Protein 1ZUK (pdb70)

Organism: Saccharomyces cerevisiae (strain ATCC 204508 / S288c) (NCBI:txid559292)

CATH classification: 2.30.30.40

Structure (mmCIF, N/CA/C/O backbone):
data_1ZUK
#
_entry.id   1ZUK
#
_cell.length_a   51.770
_cell.length_b   78.500
_cell.length_c   35.460
_cell.angle_alpha   90.00
_cell.angle_beta   90.00
_cell.angle_gamma   90.00
#
_symmetry.space_group_name_H-M   'P 21 21 2'
#
loop_
_entity.id
_entity.type
_entity.pdbx_description
1 polymer 'Myosin tail region-interacting protein MTI1'
2 polymer 'Proline-rich protein LAS17'
3 non-polymer 'CHLORIDE ION'
4 non-polymer 'MAGNESIUM ION'
5 water water
#
loop_
_atom_site.group_PDB
_atom_site.id
_atom_site.type_symbol
_atom_site.label_atom_id
_atom_site.label_alt_id
_atom_site.label_comp_id
_atom_site.label_asym_id
_atom_site.label_entity_id
_atom_site.label_seq_id
_atom_site.pdbx_PDB_ins_code
_atom_site.Cartn_x
_atom_site.Cartn_y
_atom_site.Cartn_z
_atom_site.occupancy
_atom_site.B_iso_or_equiv
_atom_site.auth_seq_id
_atom_site.auth_comp_id
_atom_site.auth_asym_id
_atom_site.auth_atom_id
_atom_site.pdbx_PDB_model_num
ATOM 1 N N . GLU A 1 3 ? 4.664 19.870 9.233 1.00 47.06 3 GLU A N 1
ATOM 2 C CA . GLU A 1 3 ? 5.656 19.219 10.149 1.00 46.56 3 GLU A CA 1
ATOM 3 C C . GLU A 1 3 ? 5.943 20.105 11.355 1.00 45.59 3 GLU A C 1
ATOM 4 O O . GLU A 1 3 ? 6.209 21.295 11.190 1.00 46.28 3 GLU A O 1
ATOM 10 N N . PRO A 1 4 ? 5.913 19.531 12.571 1.00 44.03 4 PRO A N 1
ATOM 11 C CA . PRO A 1 4 ? 6.123 20.362 13.752 1.00 43.12 4 PRO A CA 1
ATOM 12 C C . PRO A 1 4 ? 7.594 20.702 13.959 1.00 41.68 4 PRO A C 1
ATOM 13 O O . PRO A 1 4 ? 8.460 19.954 13.543 1.00 41.84 4 PRO A O 1
ATOM 17 N N . GLU A 1 5 ? 7.865 21.834 14.595 1.00 41.01 5 GLU A N 1
ATOM 18 C CA . GLU A 1 5 ? 9.245 22.242 14.859 1.00 39.99 5 GLU A CA 1
ATOM 19 C C . GLU A 1 5 ? 9.880 21.267 15.849 1.00 37.77 5 GLU A C 1
ATOM 20 O O . GLU A 1 5 ? 9.200 20.744 16.722 1.00 36.77 5 GLU A O 1
ATOM 26 N N . VAL A 1 6 ? 11.168 20.987 15.684 1.00 36.05 6 VAL A N 1
ATOM 27 C CA . VAL A 1 6 ? 11.876 20.092 16.607 1.00 35.35 6 VAL A CA 1
ATOM 28 C C . VAL A 1 6 ? 12.166 20.809 17.941 1.00 32.87 6 VAL A C 1
ATOM 29 O O . VAL A 1 6 ? 12.299 22.023 17.953 1.00 32.17 6 VAL A O 1
ATOM 33 N N . PRO A 1 7 ? 12.275 20.057 19.059 1.00 31.10 7 PRO A N 1
ATOM 34 C CA . PRO A 1 7 ? 12.123 18.608 19.140 1.00 30.85 7 PRO A CA 1
ATOM 35 C C . PRO A 1 7 ? 10.662 18.191 19.170 1.00 30.74 7 PRO A C 1
ATOM 36 O O . PRO A 1 7 ? 9.819 18.975 19.586 1.00 29.44 7 PRO A O 1
ATOM 40 N N . PHE A 1 8 ? 10.364 16.980 18.704 1.00 30.88 8 PHE A N 1
ATOM 41 C CA . PHE A 1 8 ? 9.015 16.431 18.864 1.00 31.00 8 PHE A CA 1
ATOM 42 C C . PHE A 1 8 ? 8.975 14.906 18.952 1.00 30.86 8 PHE A C 1
ATOM 43 O O . PHE A 1 8 ? 9.863 14.205 18.439 1.00 29.67 8 PHE A O 1
ATOM 51 N N . LYS A 1 9 ? 7.928 14.410 19.615 1.00 30.76 9 LYS A N 1
ATOM 52 C CA . LYS A 1 9 ? 7.762 12.978 19.856 1.00 31.89 9 LYS A CA 1
ATOM 53 C C . LYS A 1 9 ? 7.077 12.280 18.680 1.00 31.23 9 LYS A C 1
ATOM 54 O O . LYS A 1 9 ? 6.114 12.804 18.096 1.00 30.62 9 LYS A O 1
ATOM 60 N N . VAL A 1 10 ? 7.603 11.105 18.340 1.00 31.04 10 VAL A N 1
ATOM 61 C CA . VAL A 1 10 ? 6.985 10.182 17.390 1.00 31.29 10 VAL A CA 1
ATOM 62 C C . VAL A 1 10 ? 6.910 8.801 18.027 1.00 31.72 10 VAL A C 1
ATOM 63 O O . VAL A 1 10 ? 7.560 8.542 19.049 1.00 31.09 10 VAL A O 1
ATOM 67 N N . VAL A 1 11 ? 6.096 7.926 17.443 1.00 30.92 11 VAL A N 1
ATOM 68 C CA . VAL A 1 11 ? 5.998 6.552 17.910 1.00 31.14 11 VAL A CA 1
ATOM 69 C C . VAL A 1 11 ? 6.168 5.638 16.712 1.00 30.82 11 VAL A C 1
ATOM 70 O O . VAL A 1 11 ? 5.529 5.839 15.679 1.00 30.15 11 VAL A O 1
ATOM 74 N N . ALA A 1 12 ? 7.038 4.641 16.856 1.00 30.76 12 ALA A N 1
ATOM 75 C CA . ALA A 1 12 ? 7.315 3.706 15.785 1.00 30.99 12 ALA A CA 1
ATOM 76 C C . ALA A 1 12 ? 6.052 2.915 15.470 1.00 30.77 12 ALA A C 1
ATOM 77 O O . ALA A 1 12 ? 5.410 2.369 16.361 1.00 29.80 12 ALA A O 1
ATOM 79 N N . GLN A 1 13 ? 5.704 2.868 14.188 1.00 31.64 13 GLN A N 1
ATOM 80 C CA . GLN A 1 13 ? 4.543 2.098 13.720 1.00 31.35 13 GLN A CA 1
ATOM 81 C C . GLN A 1 13 ? 4.955 0.702 13.259 1.00 30.89 13 GLN A C 1
ATOM 82 O O . GLN A 1 13 ? 4.121 -0.194 13.138 1.00 29.73 13 GLN A O 1
ATOM 88 N N . PHE A 1 14 ? 6.250 0.537 12.998 1.00 30.94 14 PHE A N 1
ATOM 89 C CA . PHE A 1 14 ? 6.845 -0.746 12.652 1.00 31.92 14 PHE A CA 1
ATOM 90 C C . PHE A 1 14 ? 8.226 -0.807 13.270 1.00 32.20 14 PHE A C 1
ATOM 91 O O . PHE A 1 14 ? 8.829 0.246 13.530 1.00 32.01 14 PHE A O 1
ATOM 99 N N . PRO A 1 15 ? 8.771 -2.027 13.428 1.00 32.61 15 PRO A N 1
ATOM 100 C CA . PRO A 1 15 ? 10.190 -2.071 13.737 1.00 32.65 15 PRO A CA 1
ATOM 101 C C . PRO A 1 15 ? 10.999 -1.524 12.571 1.00 32.61 15 PRO A C 1
ATOM 102 O O . PRO A 1 15 ? 10.567 -1.601 11.396 1.00 31.66 15 PRO A O 1
ATOM 106 N N . TYR A 1 16 ? 12.164 -0.984 12.901 1.00 31.43 16 TYR A N 1
ATOM 107 C CA . TYR A 1 16 ? 13.120 -0.569 11.907 1.00 32.39 16 TYR A CA 1
ATOM 108 C C . TYR A 1 16 ? 14.466 -1.156 12.276 1.00 32.17 16 TYR A C 1
ATOM 109 O O . TYR A 1 16 ? 15.028 -0.837 13.315 1.00 32.36 16 TYR A O 1
ATOM 118 N N . LYS A 1 17 ? 14.942 -2.054 11.429 1.00 32.89 17 LYS A N 1
ATOM 119 C CA . LYS A 1 17 ? 16.201 -2.728 11.631 1.00 33.82 17 LYS A CA 1
ATOM 120 C C . LYS A 1 17 ? 16.930 -2.659 10.305 1.00 34.70 17 LYS A C 1
ATOM 121 O O . LYS A 1 17 ? 16.417 -3.129 9.284 1.00 36.82 17 LYS A O 1
ATOM 127 N N . SER A 1 18 ? 18.118 -2.069 10.322 1.00 33.76 18 SER A N 1
ATOM 128 C CA . SER A 1 18 ? 18.843 -1.770 9.100 1.00 33.12 18 SER A CA 1
ATOM 129 C C . SER A 1 18 ? 20.314 -2.129 9.229 1.00 32.17 18 SER A C 1
ATOM 130 O O . SER A 1 18 ? 20.786 -2.449 10.327 1.00 32.34 18 SER A O 1
ATOM 133 N N . ASP A 1 19 ? 21.030 -2.031 8.108 1.00 30.52 19 ASP A N 1
ATOM 134 C CA . ASP A 1 19 ? 22.433 -2.470 8.011 1.00 30.18 19 ASP A CA 1
ATOM 135 C C . ASP A 1 19 ? 23.450 -1.375 8.332 1.00 29.18 19 ASP A C 1
ATOM 136 O O . ASP A 1 19 ? 24.646 -1.658 8.436 1.00 28.32 19 ASP A O 1
ATOM 141 N N . TYR A 1 20 ? 22.970 -0.149 8.502 1.00 29.63 20 TYR A N 1
ATOM 142 C CA . TYR A 1 20 ? 23.818 1.023 8.634 1.00 30.96 20 TYR A CA 1
ATOM 143 C C . TYR A 1 20 ? 23.954 1.513 10.081 1.00 31.37 20 TYR A C 1
ATOM 144 O O . TYR A 1 20 ? 22.964 1.679 10.801 1.00 30.61 20 TYR A O 1
ATOM 153 N N A GLU A 1 21 ? 25.197 1.748 10.489 0.50 31.61 21 GLU A N 1
ATOM 154 N N B GLU A 1 21 ? 25.2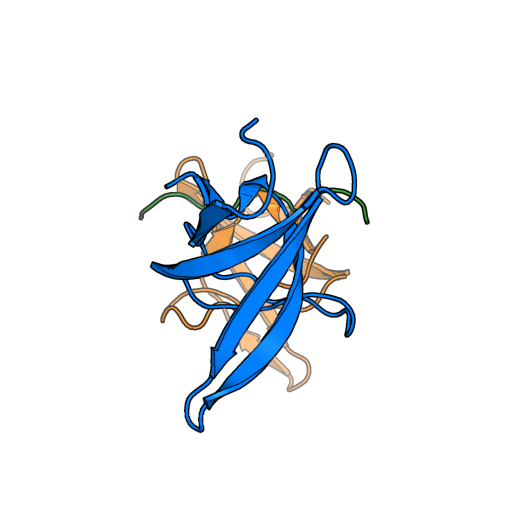02 1.746 10.472 0.50 31.62 21 GLU A N 1
ATOM 155 C CA A GLU A 1 21 ? 25.512 2.109 11.867 0.50 32.19 21 GLU A CA 1
ATOM 156 C CA B GLU A 1 21 ? 25.567 2.120 11.834 0.50 32.21 21 GLU A CA 1
ATOM 157 C C A GLU A 1 21 ? 24.925 3.464 12.251 0.50 32.59 21 GLU A C 1
ATOM 158 C C B GLU A 1 21 ? 24.965 3.465 12.246 0.50 32.61 21 GLU A C 1
ATOM 159 O O A GLU A 1 21 ? 24.529 3.664 13.398 0.50 32.68 21 GLU A O 1
ATOM 160 O O B GLU A 1 21 ? 24.610 3.657 13.408 0.50 32.70 21 GLU A O 1
ATOM 171 N N . ASP A 1 22 ? 24.852 4.388 11.294 1.00 32.84 22 ASP A N 1
ATOM 172 C CA . ASP A 1 22 ? 24.257 5.709 11.555 1.00 34.03 22 ASP A CA 1
ATOM 173 C C . ASP A 1 22 ? 22.760 5.685 11.861 1.00 33.02 22 ASP A C 1
ATOM 174 O O . ASP A 1 22 ? 22.213 6.704 12.283 1.00 31.54 22 ASP A O 1
ATOM 179 N N . ASP A 1 23 ? 22.090 4.565 11.587 1.00 32.65 23 ASP A N 1
ATOM 180 C CA . ASP A 1 23 ? 20.656 4.488 11.756 1.00 33.17 23 ASP A CA 1
ATOM 181 C C . ASP A 1 23 ? 20.287 4.233 13.197 1.00 33.10 23 ASP A C 1
ATOM 182 O O . ASP A 1 23 ? 21.004 3.580 13.918 1.00 31.71 23 ASP A O 1
ATOM 187 N N . LEU A 1 24 ? 19.129 4.756 13.580 1.00 33.94 24 LEU A N 1
ATOM 188 C CA . LEU A 1 24 ? 18.471 4.372 14.799 1.00 33.78 24 LEU A CA 1
ATOM 189 C C . LEU A 1 24 ? 17.662 3.138 14.449 1.00 33.90 24 LEU A C 1
ATOM 190 O O . LEU A 1 24 ? 16.982 3.103 13.426 1.00 35.06 24 LEU A O 1
ATOM 195 N N . ASN A 1 25 ? 17.757 2.110 15.270 1.00 33.00 25 ASN A N 1
ATOM 196 C CA . ASN A 1 25 ? 16.916 0.955 15.092 1.00 33.21 25 ASN A CA 1
ATOM 197 C C . ASN A 1 25 ? 16.020 0.835 16.316 1.00 32.98 25 ASN A C 1
ATOM 198 O O . ASN A 1 25 ? 16.347 1.312 17.416 1.00 31.63 25 ASN A O 1
ATOM 203 N N . PHE A 1 26 ? 14.872 0.210 16.125 1.00 32.78 26 PHE A N 1
ATOM 204 C CA . PHE A 1 26 ? 13.880 0.156 17.194 1.00 32.02 26 PHE A CA 1
ATOM 205 C C . PHE A 1 26 ? 12.802 -0.857 16.884 1.00 31.79 26 PHE A C 1
ATOM 206 O O . PHE A 1 26 ? 12.666 -1.301 15.738 1.00 30.35 26 PHE A O 1
ATOM 214 N N . GLU A 1 27 ? 12.059 -1.216 17.929 1.00 31.68 27 GLU A N 1
ATOM 215 C CA . GLU A 1 27 ? 10.880 -2.071 17.823 1.00 31.62 27 GLU A CA 1
ATOM 216 C C . GLU A 1 27 ? 9.643 -1.210 17.630 1.00 31.15 27 GLU A C 1
ATOM 217 O O . GLU A 1 27 ? 9.655 -0.022 17.949 1.00 30.47 27 GLU A O 1
ATOM 223 N N . LYS A 1 28 ? 8.571 -1.816 17.116 1.00 30.73 28 LYS A N 1
ATOM 224 C CA . LYS A 1 28 ? 7.259 -1.166 17.061 1.00 31.14 28 LYS A CA 1
ATOM 225 C C . LYS A 1 28 ? 6.846 -0.641 18.440 1.00 30.67 28 LYS A C 1
ATOM 226 O O . LYS A 1 28 ? 7.153 -1.258 19.458 1.00 30.82 28 LYS A O 1
ATOM 232 N N . ASP A 1 29 ? 6.157 0.501 18.453 1.00 30.94 29 ASP A N 1
ATOM 233 C CA . ASP A 1 29 ? 5.689 1.187 19.676 1.00 31.56 29 ASP A CA 1
ATOM 234 C C . ASP A 1 29 ? 6.754 2.036 20.371 1.00 31.68 29 ASP A C 1
ATOM 235 O O . ASP A 1 29 ? 6.426 2.774 21.301 1.00 31.28 29 ASP A O 1
ATOM 240 N N . GLN A 1 30 ? 8.013 1.940 19.942 1.00 31.04 30 GLN A N 1
ATOM 241 C CA . GLN A 1 30 ? 9.073 2.720 20.560 1.00 31.53 30 GLN A CA 1
ATOM 242 C C . GLN A 1 30 ? 8.813 4.202 20.393 1.00 31.53 30 GLN A C 1
ATOM 243 O O . GLN A 1 30 ? 8.615 4.685 19.277 1.00 31.32 30 GLN A O 1
ATOM 249 N N . GLU A 1 31 ? 8.825 4.895 21.533 1.00 31.62 31 GLU A N 1
ATOM 250 C CA . GLU A 1 31 ? 8.679 6.336 21.597 1.00 31.59 31 GLU A CA 1
ATOM 251 C C . GLU A 1 31 ? 10.030 6.945 21.316 1.00 31.01 31 GLU A C 1
ATOM 252 O O . GLU A 1 31 ? 11.012 6.615 21.990 1.00 30.38 31 GLU A O 1
ATOM 258 N N . ILE A 1 32 ? 10.088 7.825 20.323 1.00 30.86 32 ILE A N 1
ATOM 259 C CA . ILE A 1 32 ? 11.347 8.454 19.927 1.00 31.64 32 ILE A CA 1
ATOM 260 C C . ILE A 1 32 ? 11.179 9.965 19.983 1.00 31.47 32 ILE A C 1
ATOM 261 O O . ILE A 1 32 ? 10.105 10.478 19.704 1.00 32.44 32 ILE A O 1
ATOM 266 N N . ILE A 1 33 ? 12.243 10.666 20.358 1.00 31.42 33 ILE A N 1
ATOM 267 C CA . ILE A 1 33 ? 12.284 12.112 20.254 1.00 31.61 33 ILE A CA 1
ATOM 268 C C . ILE A 1 33 ? 13.054 12.486 18.995 1.00 31.50 33 ILE A C 1
ATOM 269 O O . ILE A 1 33 ? 14.251 12.213 18.891 1.00 31.27 33 ILE A O 1
ATOM 274 N N . VAL A 1 34 ? 12.375 13.156 18.069 1.00 31.06 34 VAL A N 1
ATOM 275 C CA . VAL A 1 34 ? 13.025 13.677 16.865 1.00 31.26 34 VAL A CA 1
ATOM 276 C C . VAL A 1 34 ? 13.711 14.999 17.188 1.00 30.43 34 VAL A C 1
ATOM 277 O O . VAL 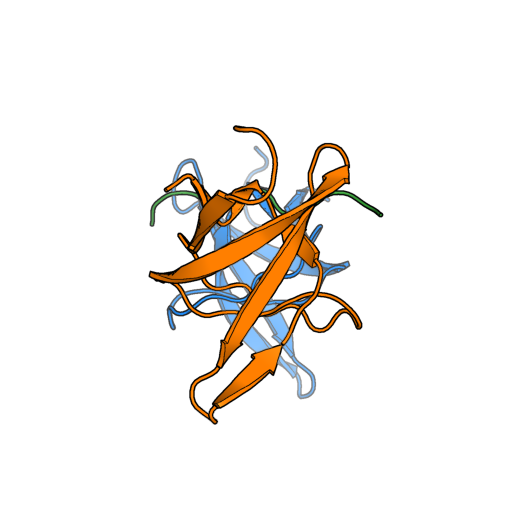A 1 34 ? 13.065 15.948 17.603 1.00 30.95 34 VAL A O 1
ATOM 281 N N . THR A 1 35 ? 15.028 15.058 16.997 1.00 30.30 35 THR A N 1
ATOM 282 C CA . THR A 1 35 ? 15.791 16.258 17.315 1.00 30.22 35 THR A CA 1
ATOM 283 C C . THR A 1 35 ? 16.279 17.010 16.084 1.00 30.20 35 THR A C 1
ATOM 284 O O . THR A 1 35 ? 16.705 18.160 16.212 1.00 29.99 35 THR A O 1
ATOM 288 N N . SER A 1 36 ? 16.211 16.364 14.912 1.00 31.01 36 SER A N 1
ATOM 289 C CA . SER A 1 36 ? 16.567 16.988 13.636 1.00 30.67 36 SER A CA 1
ATOM 290 C C . SER A 1 36 ? 15.784 16.347 12.503 1.00 30.44 36 SER A C 1
ATOM 291 O O . SER A 1 36 ? 15.634 15.130 12.442 1.00 30.05 36 SER A O 1
ATOM 294 N N . VAL A 1 37 ? 15.285 17.177 11.594 1.00 30.91 37 VAL A N 1
ATOM 295 C CA . VAL A 1 37 ? 14.714 16.683 10.354 1.00 30.52 37 VAL A CA 1
ATOM 296 C C . VAL A 1 37 ? 15.875 16.721 9.372 1.00 30.58 37 VAL A C 1
ATOM 297 O O . VAL A 1 37 ? 16.422 17.791 9.076 1.00 29.53 37 VAL A O 1
ATOM 301 N N . GLU A 1 38 ? 16.274 15.540 8.915 1.00 31.12 38 GLU A N 1
ATOM 302 C CA . GLU A 1 38 ? 17.498 15.385 8.128 1.00 31.21 38 GLU A CA 1
ATOM 303 C C . GLU A 1 38 ? 17.315 15.785 6.683 1.00 30.79 38 GLU A C 1
ATOM 304 O O . GLU A 1 38 ? 18.210 16.371 6.059 1.00 31.86 38 GLU A O 1
ATOM 310 N N . ASP A 1 39 ? 16.146 15.454 6.157 1.00 30.00 39 ASP A N 1
ATOM 311 C CA . ASP A 1 39 ? 15.772 15.788 4.794 1.00 29.94 39 ASP A CA 1
ATOM 312 C C . ASP A 1 39 ? 14.272 15.499 4.618 1.00 29.01 39 ASP A C 1
ATOM 313 O O . ASP A 1 39 ? 13.553 15.398 5.601 1.00 28.69 39 ASP A O 1
ATOM 318 N N . ALA A 1 40 ? 13.791 15.354 3.390 1.00 28.48 40 ALA A N 1
ATOM 319 C CA . ALA A 1 40 ? 12.346 15.152 3.188 1.00 28.43 40 ALA A CA 1
ATOM 320 C C . ALA A 1 40 ? 11.848 13.776 3.673 1.00 28.86 40 ALA A C 1
ATOM 321 O O . ALA A 1 40 ? 10.651 13.599 3.887 1.00 28.94 40 ALA A O 1
ATOM 323 N N . GLU A 1 41 ? 12.756 12.814 3.834 1.00 28.79 41 GLU A N 1
ATOM 324 C CA . GLU A 1 41 ? 12.374 11.420 4.061 1.00 29.30 41 GLU A CA 1
ATOM 325 C C . GLU A 1 41 ? 12.948 10.809 5.351 1.00 29.81 41 GLU A C 1
ATOM 326 O O . GLU A 1 41 ? 12.517 9.734 5.742 1.00 30.71 41 GLU A O 1
ATOM 332 N N . TRP A 1 42 ? 13.893 11.492 6.013 1.00 30.09 42 TRP A N 1
ATOM 333 C CA . TRP A 1 42 ? 14.573 10.942 7.190 1.00 30.14 42 TRP A CA 1
ATOM 334 C C . TRP A 1 42 ? 14.556 11.916 8.358 1.00 31.03 42 TRP A C 1
ATOM 335 O O . TRP A 1 42 ? 14.709 13.143 8.179 1.00 30.31 42 TRP A O 1
ATOM 346 N N . TYR A 1 43 ? 14.381 11.347 9.550 1.00 30.31 43 TYR A N 1
ATOM 347 C CA . TYR A 1 43 ? 14.559 12.050 10.820 1.00 30.97 43 TYR A CA 1
ATOM 348 C C . TYR A 1 43 ? 15.840 11.584 11.504 1.00 31.04 43 TYR A C 1
ATOM 349 O O . TYR A 1 43 ? 16.360 10.498 11.209 1.00 31.87 43 TYR A O 1
ATOM 358 N N . PHE A 1 44 ? 16.326 12.403 12.427 1.00 31.74 44 PHE A N 1
ATOM 359 C CA . PHE A 1 44 ? 17.352 12.014 13.378 1.00 31.34 44 PHE A CA 1
ATOM 360 C C . PHE A 1 44 ? 16.748 12.189 14.761 1.00 31.48 44 PHE A C 1
ATOM 361 O O . PHE A 1 44 ? 16.162 13.231 15.075 1.00 30.48 44 PHE A O 1
ATOM 369 N N . GLY A 1 45 ? 16.910 11.184 15.602 1.00 31.19 45 GLY A N 1
ATOM 370 C CA . GLY A 1 45 ? 16.348 11.273 16.945 1.00 31.44 45 GLY A CA 1
ATOM 371 C C . GLY A 1 45 ? 16.899 10.231 17.869 1.00 30.92 45 GLY A C 1
ATOM 372 O O . GLY A 1 45 ? 17.891 9.557 17.547 1.00 30.95 45 GLY A O 1
ATOM 373 N N . GLU A 1 46 ? 16.243 10.091 19.014 1.00 31.19 46 GLU A N 1
ATOM 374 C CA . GLU A 1 46 ? 16.797 9.317 20.112 1.00 31.05 46 GLU A CA 1
ATOM 375 C C . GLU A 1 46 ? 15.758 8.738 21.055 1.00 31.16 46 GLU A C 1
ATOM 376 O O . GLU A 1 46 ? 14.584 9.135 21.060 1.00 29.93 46 GLU A O 1
ATOM 382 N N . TYR A 1 47 ? 16.228 7.790 21.858 1.00 30.91 47 TYR A N 1
ATOM 383 C CA . TYR A 1 47 ? 15.479 7.268 22.982 1.00 31.70 47 TYR A CA 1
ATOM 384 C C . TYR A 1 47 ? 16.486 6.649 23.939 1.00 32.06 47 TYR A C 1
ATOM 385 O O . TYR A 1 47 ? 17.664 6.483 23.596 1.00 30.84 47 TYR A O 1
ATOM 394 N N . GLN A 1 48 ? 16.034 6.325 25.142 1.00 33.31 48 GLN A N 1
ATOM 395 C CA . GLN A 1 48 ? 16.920 5.732 26.136 1.00 34.62 48 GLN A CA 1
ATOM 396 C C . GLN A 1 48 ? 16.731 4.226 26.184 1.00 36.07 48 GLN A C 1
ATOM 397 O O . GLN A 1 48 ? 15.602 3.744 26.281 1.00 35.48 48 GLN A O 1
ATOM 403 N N . ASP A 1 49 ? 17.842 3.493 26.132 1.00 37.90 49 ASP A N 1
ATOM 404 C CA . ASP A 1 49 ? 17.814 2.032 26.263 1.00 39.46 49 ASP A CA 1
ATOM 405 C C . ASP A 1 49 ? 17.630 1.574 27.712 1.00 40.42 49 ASP A C 1
ATOM 406 O O . ASP A 1 49 ? 17.449 2.393 28.626 1.00 40.72 49 ASP A O 1
ATOM 411 N N . SER A 1 50 ? 17.699 0.254 27.902 1.00 41.50 50 SER A N 1
ATOM 412 C CA . SER A 1 50 ? 17.583 -0.401 29.210 1.00 41.22 50 SER A CA 1
ATOM 413 C C . SER A 1 50 ? 18.355 0.247 30.357 1.00 41.55 50 SER A C 1
ATOM 414 O O . SER A 1 50 ? 17.757 0.586 31.377 1.00 42.09 50 SER A O 1
ATOM 417 N N . ASN A 1 51 ? 19.672 0.399 30.213 1.00 40.97 51 ASN A N 1
ATOM 418 C CA . ASN A 1 51 ? 20.474 1.002 31.278 1.00 40.43 51 ASN A CA 1
ATOM 419 C C . ASN A 1 51 ? 20.648 2.511 31.094 1.00 39.09 51 ASN A C 1
ATOM 420 O O . ASN A 1 51 ? 21.677 3.082 31.467 1.00 38.25 51 ASN A O 1
ATOM 425 N N . GLY A 1 52 ? 19.626 3.148 30.520 1.00 38.05 52 GLY A N 1
ATOM 426 C CA . GLY A 1 52 ? 19.518 4.602 30.508 1.00 37.70 52 GLY A CA 1
ATOM 427 C C . GLY A 1 52 ? 20.391 5.321 29.500 1.00 37.00 52 GLY A C 1
ATOM 428 O O . GLY A 1 52 ? 20.415 6.554 29.470 1.00 36.73 52 GLY A O 1
ATOM 429 N N . ASP A 1 53 ? 21.104 4.563 28.672 1.00 36.08 53 ASP A N 1
ATOM 430 C CA . ASP A 1 53 ? 21.963 5.155 27.640 1.00 36.11 53 ASP A CA 1
ATOM 431 C C . ASP A 1 53 ? 21.136 5.718 26.510 1.00 34.72 53 ASP A C 1
ATOM 432 O O . ASP A 1 53 ? 20.155 5.114 26.080 1.00 34.54 53 ASP A O 1
ATOM 437 N N . VAL A 1 54 ? 21.553 6.871 26.006 1.00 34.52 54 VAL A N 1
ATOM 438 C CA . VAL A 1 54 ? 20.882 7.476 24.870 1.00 34.74 54 VAL A CA 1
ATOM 439 C C . VAL A 1 54 ? 21.341 6.779 23.587 1.00 34.68 54 VAL A C 1
ATOM 440 O O . VAL A 1 54 ? 22.543 6.655 23.324 1.00 34.17 54 VAL A O 1
ATOM 444 N N . ILE A 1 55 ? 20.363 6.301 22.827 1.00 34.11 55 ILE A N 1
ATOM 445 C CA . ILE A 1 55 ? 20.579 5.658 21.543 1.00 34.00 55 ILE A CA 1
ATOM 446 C C . ILE A 1 55 ? 20.078 6.645 20.531 1.00 33.44 55 ILE A C 1
ATOM 447 O O . ILE A 1 55 ? 18.928 7.071 20.615 1.00 31.70 55 ILE A O 1
ATOM 452 N N . GLU A 1 56 ? 20.920 7.026 19.572 1.00 32.92 56 GLU A N 1
ATOM 453 C CA . GLU A 1 56 ? 20.480 7.985 18.580 1.00 33.29 56 GLU A CA 1
ATOM 454 C C . GLU A 1 56 ? 20.927 7.611 17.161 1.00 32.70 56 GLU A C 1
ATOM 455 O O . GLU A 1 56 ? 21.803 6.764 16.954 1.00 31.63 56 GLU A O 1
ATOM 461 N N . GLY A 1 57 ? 20.271 8.231 16.193 1.00 32.41 57 GLY A N 1
ATOM 462 C CA . GLY A 1 57 ? 20.579 7.974 14.786 1.00 31.92 57 GLY A CA 1
ATOM 463 C C . GLY A 1 57 ? 19.419 8.346 13.901 1.00 31.99 57 GLY A C 1
ATOM 464 O O . GLY A 1 57 ? 18.404 8.862 14.373 1.00 31.01 57 GLY A O 1
ATOM 465 N N . ILE A 1 58 ? 19.578 8.062 12.610 1.00 32.24 58 ILE A N 1
ATOM 466 C CA . ILE A 1 58 ? 18.581 8.401 11.605 1.00 33.49 58 ILE A CA 1
ATOM 467 C C . ILE A 1 58 ? 17.645 7.238 11.282 1.00 33.64 58 ILE A C 1
ATOM 468 O O . ILE A 1 58 ? 17.984 6.054 11.464 1.00 33.22 58 ILE A O 1
ATOM 473 N N . PHE A 1 59 ? 16.451 7.585 10.812 1.00 33.30 59 PHE A N 1
ATOM 474 C CA . PHE A 1 59 ? 15.437 6.595 10.471 1.00 32.93 59 PHE A CA 1
ATOM 475 C C . PHE A 1 59 ? 14.387 7.224 9.561 1.00 33.17 59 PHE A C 1
ATOM 476 O O . PHE A 1 59 ? 14.265 8.457 9.491 1.00 32.13 59 PHE A O 1
ATOM 484 N N . PRO A 1 60 ? 13.658 6.390 8.805 1.00 33.05 60 PRO A N 1
ATOM 485 C CA . PRO A 1 60 ? 12.649 6.930 7.903 1.00 33.10 60 PRO A CA 1
ATOM 486 C C . PRO A 1 60 ? 11.456 7.513 8.615 1.00 32.64 60 PRO A C 1
ATOM 487 O O . PRO A 1 60 ? 10.921 6.897 9.547 1.00 33.19 60 PRO A O 1
ATOM 491 N N . LYS A 1 61 ? 11.029 8.680 8.148 1.00 32.92 61 LYS A N 1
ATOM 492 C CA . LYS A 1 61 ? 9.801 9.312 8.626 1.00 33.04 61 LYS A CA 1
ATOM 493 C C . LYS A 1 61 ? 8.610 8.359 8.466 1.00 31.74 61 LYS A C 1
ATOM 494 O O . LYS A 1 61 ? 7.703 8.331 9.299 1.00 28.95 61 LYS A O 1
ATOM 500 N N . SER A 1 62 ? 8.612 7.580 7.389 1.00 30.63 62 SER A N 1
ATOM 501 C CA . SER A 1 62 ? 7.481 6.695 7.096 1.00 31.35 62 SER A CA 1
ATOM 502 C C . SER A 1 62 ? 7.310 5.548 8.107 1.00 31.53 62 SER A C 1
ATOM 503 O O . SER A 1 62 ? 6.307 4.851 8.066 1.00 31.05 62 SER A O 1
ATOM 506 N N . PHE A 1 63 ? 8.281 5.342 8.998 1.00 30.73 63 PHE A N 1
ATOM 507 C CA . PHE A 1 63 ? 8.179 4.280 10.012 1.00 30.76 6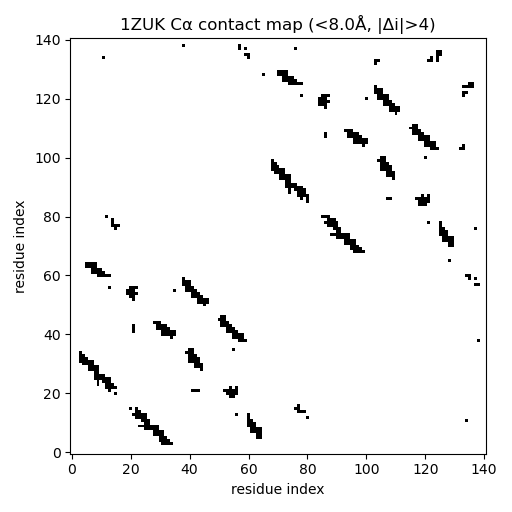3 PHE A CA 1
ATOM 508 C C . PHE A 1 63 ? 7.583 4.724 11.344 1.00 31.62 63 PHE A C 1
ATOM 509 O O . PHE A 1 63 ? 7.443 3.906 12.273 1.00 31.56 63 PHE A O 1
ATOM 517 N N . VAL A 1 64 ? 7.227 6.004 11.434 1.00 31.37 64 VAL A N 1
ATOM 518 C CA . VAL A 1 64 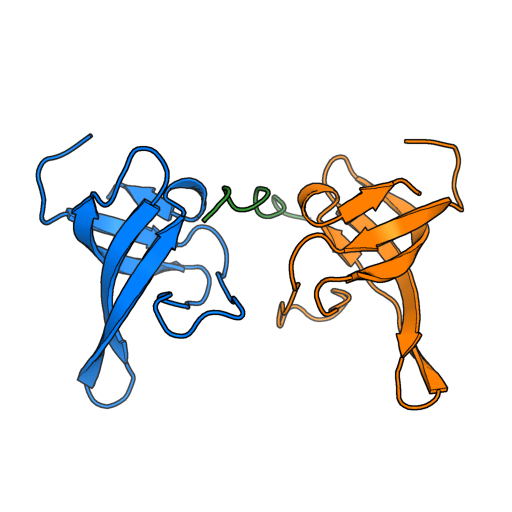? 6.735 6.574 12.682 1.00 31.87 64 VAL A CA 1
ATOM 519 C C . VAL A 1 64 ? 5.529 7.471 12.438 1.00 31.96 64 VAL A C 1
ATOM 520 O O . VAL A 1 64 ? 5.256 7.878 11.314 1.00 32.80 64 VAL A O 1
ATOM 524 N N . ALA A 1 65 ? 4.806 7.762 13.508 1.00 33.22 65 ALA A N 1
ATOM 525 C CA . ALA A 1 65 ? 3.709 8.716 13.472 1.00 34.28 65 ALA A CA 1
ATOM 526 C C . ALA A 1 65 ? 3.929 9.747 14.565 1.00 35.73 65 ALA A C 1
ATOM 527 O O . ALA A 1 65 ? 4.340 9.401 15.682 1.00 33.95 65 ALA A O 1
ATOM 529 N N . VAL A 1 66 ? 3.647 11.008 14.231 1.00 37.70 66 VAL A N 1
ATOM 530 C CA . VAL A 1 66 ? 3.840 12.133 15.143 1.00 39.37 66 VAL A CA 1
ATOM 531 C C . VAL A 1 66 ? 2.849 12.088 16.302 1.00 40.36 66 VAL A C 1
ATOM 532 O O . VAL A 1 66 ? 1.658 11.847 16.098 1.00 40.32 66 VAL A O 1
ATOM 536 N N . GLN A 1 67 ? 3.385 12.293 17.508 1.00 42.28 67 GLN A N 1
ATOM 537 C CA . GLN A 1 67 ? 2.640 12.583 18.748 1.00 43.69 67 GLN A CA 1
ATOM 538 C C . GLN A 1 67 ? 3.466 12.158 19.955 1.00 44.14 67 GLN A C 1
ATOM 539 O O . GLN A 1 67 ? 3.931 11.019 20.017 1.00 45.47 67 GLN A O 1
ATOM 545 N N . GLU B 1 3 ? 2.300 -8.252 -10.167 1.00 41.34 3 GLU B N 1
ATOM 546 C CA . GLU B 1 3 ? 2.578 -9.649 -9.730 1.00 40.40 3 GLU B CA 1
ATOM 547 C C . GLU B 1 3 ? 2.245 -10.651 -10.827 1.00 39.09 3 GLU B C 1
ATOM 548 O O . GLU B 1 3 ? 1.111 -10.682 -11.307 1.00 38.47 3 GLU B O 1
ATOM 554 N N . PRO B 1 4 ? 3.214 -11.497 -11.205 1.00 37.59 4 PRO B N 1
ATOM 555 C CA . PRO B 1 4 ? 2.834 -12.642 -12.019 1.00 36.87 4 PRO B CA 1
ATOM 556 C C . PRO B 1 4 ? 2.101 -13.697 -11.188 1.00 35.53 4 PRO B C 1
ATOM 557 O O . PRO B 1 4 ? 2.005 -13.565 -9.959 1.00 33.55 4 PRO B O 1
ATOM 561 N N . GLU B 1 5 ? 1.569 -14.714 -11.864 1.00 34.55 5 GLU B N 1
ATOM 562 C CA . GLU B 1 5 ? 1.049 -15.908 -11.193 1.00 34.63 5 GLU B CA 1
ATOM 563 C C . GLU B 1 5 ? 2.144 -16.556 -10.350 1.00 32.97 5 GLU B C 1
ATOM 564 O O . GLU B 1 5 ? 3.295 -16.649 -10.782 1.00 31.52 5 GLU B O 1
ATOM 570 N N . VAL B 1 6 ? 1.793 -17.021 -9.153 1.00 31.98 6 VAL B N 1
ATOM 571 C CA . VAL B 1 6 ? 2.747 -17.768 -8.338 1.00 31.64 6 VAL B CA 1
ATOM 572 C C . VAL B 1 6 ? 3.007 -19.135 -8.987 1.00 30.53 6 VAL B C 1
ATOM 573 O O . VAL B 1 6 ? 2.166 -19.656 -9.695 1.00 29.63 6 VAL B O 1
ATOM 577 N N . PRO B 1 7 ? 4.197 -19.705 -8.772 1.00 29.64 7 PRO B N 1
ATOM 578 C CA . PRO B 1 7 ? 5.327 -19.148 -8.063 1.00 29.36 7 PRO B CA 1
ATOM 579 C C . PRO B 1 7 ? 6.162 -18.222 -8.933 1.00 29.32 7 PRO B C 1
ATOM 580 O O . PRO B 1 7 ? 6.266 -18.419 -10.150 1.00 29.01 7 PRO B O 1
ATOM 584 N N . PHE B 1 8 ? 6.758 -17.220 -8.308 1.00 30.25 8 PHE B N 1
ATOM 585 C CA . PHE B 1 8 ? 7.702 -16.345 -8.977 1.00 30.71 8 PHE B CA 1
ATOM 586 C C . PHE B 1 8 ? 8.843 -15.940 -8.048 1.00 31.12 8 PHE B C 1
ATOM 587 O O . PHE B 1 8 ? 8.723 -16.004 -6.818 1.00 32.48 8 PHE B O 1
ATOM 595 N N . LYS B 1 9 ? 9.957 -15.556 -8.662 1.00 31.94 9 LYS B N 1
ATOM 596 C CA . LYS B 1 9 ? 11.185 -15.203 -7.956 1.00 32.64 9 LYS B CA 1
ATOM 597 C C . LYS B 1 9 ? 11.210 -13.683 -7.682 1.00 32.28 9 LYS B C 1
ATOM 598 O O . LYS B 1 9 ? 10.841 -12.872 -8.543 1.00 31.63 9 LYS B O 1
ATOM 604 N N . VAL B 1 10 ? 11.601 -13.320 -6.463 1.00 31.84 10 VAL B N 1
ATOM 605 C CA . VAL B 1 10 ? 11.827 -11.935 -6.077 1.00 31.28 10 VAL B CA 1
ATOM 606 C C . VAL B 1 10 ? 13.241 -11.792 -5.501 1.00 31.32 10 VAL B C 1
ATOM 607 O O . VAL B 1 10 ? 13.890 -12.790 -5.164 1.00 31.63 10 VAL B O 1
ATOM 611 N N . VAL B 1 11 ? 13.719 -10.553 -5.420 1.00 31.53 11 VAL B N 1
ATOM 612 C CA . VAL B 1 11 ? 15.016 -10.253 -4.804 1.00 31.37 11 VAL B CA 1
ATOM 613 C C . VAL B 1 11 ? 14.807 -9.185 -3.732 1.00 31.15 11 VAL B C 1
ATOM 614 O O . VAL B 1 11 ? 14.210 -8.137 -3.996 1.00 30.67 11 VAL B O 1
ATOM 618 N N . ALA B 1 12 ? 15.305 -9.455 -2.530 1.00 31.19 12 ALA B N 1
ATOM 619 C CA . ALA B 1 12 ? 15.225 -8.498 -1.443 1.00 31.12 12 ALA B CA 1
ATOM 620 C C . ALA B 1 12 ? 15.987 -7.221 -1.768 1.00 31.07 12 ALA B C 1
ATOM 621 O O . ALA B 1 12 ? 17.158 -7.247 -2.164 1.00 30.30 12 ALA B O 1
ATOM 623 N N . GLN B 1 13 ? 15.295 -6.099 -1.605 1.00 31.55 13 GLN B N 1
ATOM 624 C CA . GLN B 1 13 ? 15.865 -4.779 -1.832 1.00 32.05 13 GLN B CA 1
ATOM 625 C C . GLN B 1 13 ? 16.383 -4.176 -0.530 1.00 31.50 13 GLN B C 1
ATOM 626 O O . GLN B 1 13 ? 17.140 -3.208 -0.558 1.00 30.71 13 GLN B O 1
ATOM 632 N N . PHE B 1 14 ? 15.948 -4.746 0.596 1.00 31.12 14 PHE B N 1
ATOM 633 C CA . PHE B 1 14 ? 16.355 -4.338 1.945 1.00 31.75 14 PHE B CA 1
ATOM 634 C C . PHE B 1 14 ? 16.400 -5.584 2.833 1.00 31.53 14 PHE B C 1
ATOM 635 O O . PHE B 1 14 ? 15.703 -6.562 2.563 1.00 32.68 14 PHE B O 1
ATOM 643 N N . PRO B 1 15 ? 17.192 -5.545 3.918 1.00 31.53 15 PRO B N 1
ATOM 644 C CA . PRO B 1 15 ? 17.107 -6.664 4.839 1.00 31.18 15 PRO B CA 1
ATOM 645 C C . PRO B 1 15 ? 15.748 -6.639 5.524 1.00 30.33 15 PRO B C 1
ATOM 646 O O . PRO B 1 15 ? 15.184 -5.560 5.737 1.00 29.54 15 PRO B O 1
ATOM 650 N N . TYR B 1 16 ? 15.210 -7.807 5.833 1.00 31.54 16 TYR B N 1
ATOM 651 C CA . TYR B 1 16 ? 14.028 -7.901 6.670 1.00 32.58 16 TYR B CA 1
ATOM 652 C C . TYR B 1 16 ? 14.353 -8.795 7.849 1.00 33.91 16 TYR B C 1
ATOM 653 O O . TYR B 1 16 ? 14.647 -9.970 7.668 1.00 33.22 16 TYR B O 1
ATOM 662 N N . LYS B 1 17 ? 14.285 -8.234 9.053 1.00 35.45 17 LYS B N 1
ATOM 663 C CA . LYS B 1 17 ? 14.813 -8.903 10.247 1.00 37.81 17 LYS B CA 1
ATOM 664 C C . LYS B 1 17 ? 13.814 -8.921 11.397 1.00 39.52 17 LYS B C 1
ATOM 665 O O . LYS B 1 17 ? 14.185 -8.800 12.569 1.00 40.29 17 LYS B O 1
ATOM 671 N N . SER B 1 18 ? 12.549 -9.095 11.036 1.00 40.57 18 SER B N 1
ATOM 672 C CA . SER B 1 18 ? 11.453 -9.214 11.982 1.00 40.81 18 SER B CA 1
ATOM 673 C C . SER B 1 18 ? 11.652 -10.341 12.992 1.00 41.64 18 SER B C 1
ATOM 674 O O . SER B 1 18 ? 12.202 -11.390 12.657 1.00 42.87 18 SER B O 1
ATOM 677 N N . ASP B 1 19 ? 11.162 -10.123 14.208 1.00 41.63 19 ASP B N 1
ATOM 678 C CA . ASP B 1 19 ? 11.115 -11.155 15.242 1.00 41.95 19 ASP B CA 1
ATOM 679 C C . ASP B 1 19 ? 9.756 -11.857 15.303 1.00 42.10 19 ASP B C 1
ATOM 680 O O . ASP B 1 19 ? 9.576 -12.776 16.098 1.00 42.50 19 ASP B O 1
ATOM 685 N N . TYR B 1 20 ? 8.794 -11.424 14.488 1.00 41.84 20 TYR B N 1
ATOM 686 C CA . TYR B 1 20 ? 7.482 -12.069 14.478 1.00 41.25 20 TYR B CA 1
ATOM 687 C C . TYR B 1 20 ? 7.632 -13.525 14.060 1.00 39.69 20 TYR B C 1
ATOM 688 O O . TYR B 1 20 ? 8.244 -13.828 13.039 1.00 37.53 20 TYR B O 1
ATOM 697 N N . GLU B 1 21 ? 7.072 -14.421 14.865 1.00 38.62 21 GLU B N 1
ATOM 698 C CA . GLU B 1 21 ? 7.058 -15.834 14.536 1.00 38.07 21 GLU B CA 1
ATOM 699 C C . GLU B 1 21 ? 6.327 -15.980 13.201 1.00 37.95 21 GLU B C 1
ATOM 700 O O . GLU B 1 21 ? 5.322 -15.301 12.969 1.00 38.82 21 GLU B O 1
ATOM 706 N N . ASP B 1 22 ? 6.858 -16.825 12.320 1.00 36.82 22 ASP B N 1
ATOM 707 C CA . ASP B 1 22 ? 6.259 -17.091 10.997 1.00 36.33 22 ASP B CA 1
ATOM 708 C C . ASP B 1 22 ? 6.597 -16.063 9.906 1.00 34.79 22 ASP B C 1
ATOM 709 O O . ASP B 1 22 ? 6.207 -16.247 8.751 1.00 33.33 22 ASP B O 1
ATOM 714 N N . ASP B 1 23 ? 7.295 -14.979 10.258 1.00 33.63 23 ASP B N 1
ATOM 715 C CA . ASP B 1 23 ? 7.864 -14.096 9.240 1.00 32.94 23 ASP B CA 1
ATOM 716 C C . ASP B 1 23 ? 9.108 -14.763 8.706 1.00 32.85 23 ASP B C 1
ATOM 717 O O . ASP B 1 23 ? 9.848 -15.415 9.455 1.00 32.20 23 ASP B O 1
ATOM 722 N N . LEU B 1 24 ? 9.346 -14.579 7.419 1.00 31.37 24 LEU B N 1
ATOM 723 C CA . LEU B 1 24 ? 10.598 -14.957 6.802 1.00 32.48 24 LEU B CA 1
ATOM 724 C C . LEU B 1 24 ? 11.569 -13.779 6.974 1.00 33.47 24 LEU B C 1
ATOM 725 O O . LEU B 1 24 ? 11.169 -12.622 6.880 1.00 34.10 24 LEU B O 1
ATOM 730 N N . ASN B 1 25 ? 12.827 -14.074 7.270 1.00 32.86 25 ASN B N 1
ATOM 731 C CA . ASN B 1 25 ? 13.851 -13.039 7.340 1.00 33.37 25 ASN B CA 1
ATOM 732 C C . ASN B 1 25 ? 14.903 -13.285 6.288 1.00 32.70 25 ASN B C 1
ATOM 733 O O . ASN B 1 25 ? 15.102 -14.417 5.839 1.00 33.01 25 ASN B O 1
ATOM 738 N N . PHE B 1 26 ? 15.571 -12.212 5.891 1.00 32.54 26 PHE B N 1
ATOM 739 C CA . PHE B 1 26 ? 16.570 -12.295 4.842 1.00 32.29 26 PHE B CA 1
ATOM 740 C C . PHE B 1 26 ? 17.441 -11.058 4.829 1.00 32.26 26 PHE B C 1
ATOM 741 O O . PHE B 1 26 ? 17.082 -10.032 5.402 1.00 31.57 26 PHE B O 1
ATOM 749 N N . GLU B 1 27 ? 18.576 -11.181 4.147 1.00 32.20 27 GLU B N 1
ATOM 750 C CA . GLU B 1 27 ? 19.465 -10.071 3.881 1.00 32.60 27 GLU B CA 1
ATOM 751 C C . GLU B 1 27 ? 19.098 -9.454 2.540 1.00 32.16 27 GLU B C 1
ATOM 752 O O . GLU B 1 27 ? 18.459 -10.093 1.708 1.00 31.78 27 GLU B O 1
ATOM 758 N N . LYS B 1 28 ? 19.505 -8.209 2.346 1.00 32.38 28 LYS B N 1
ATOM 759 C CA . LYS B 1 28 ? 19.421 -7.567 1.042 1.00 32.35 28 LYS B CA 1
ATOM 760 C C . LYS B 1 28 ? 20.061 -8.474 -0.012 1.00 32.12 28 LYS B C 1
ATOM 761 O O . LYS B 1 28 ? 21.029 -9.178 0.283 1.00 30.79 28 LYS B O 1
ATOM 767 N N . ASP B 1 29 ? 19.487 -8.474 -1.215 1.00 32.53 29 ASP B N 1
ATOM 768 C CA . ASP B 1 29 ? 19.930 -9.305 -2.353 1.00 32.82 29 ASP B CA 1
ATOM 769 C C . ASP B 1 29 ? 19.490 -10.772 -2.334 1.00 33.41 29 ASP B C 1
ATOM 770 O O . ASP B 1 29 ? 19.715 -11.492 -3.313 1.00 32.53 29 ASP B O 1
ATOM 775 N N . GLN B 1 30 ? 18.863 -11.223 -1.247 1.00 32.74 30 GLN B N 1
ATOM 776 C CA . GLN B 1 30 ? 18.421 -12.614 -1.161 1.00 33.37 30 GLN B CA 1
ATOM 777 C C . GLN B 1 30 ? 17.363 -12.888 -2.219 1.00 34.11 30 GLN B C 1
ATOM 778 O O . GLN B 1 30 ? 16.368 -12.139 -2.318 1.00 34.50 30 GLN B O 1
ATOM 784 N N . GLU B 1 31 ? 17.598 -13.918 -3.040 1.00 34.07 31 GLU B N 1
ATOM 785 C CA . GLU B 1 31 ? 16.576 -14.419 -3.958 1.00 34.11 31 GLU B CA 1
ATOM 786 C C . GLU B 1 31 ? 15.598 -15.314 -3.197 1.00 33.54 31 GLU B C 1
ATOM 787 O O . GLU B 1 31 ? 15.999 -16.219 -2.438 1.00 32.95 31 GLU B O 1
ATOM 793 N N . ILE B 1 32 ? 14.314 -15.054 -3.407 1.00 32.63 32 ILE B N 1
ATOM 794 C CA . ILE B 1 32 ? 13.239 -15.752 -2.717 1.00 33.04 32 ILE B CA 1
ATOM 795 C C . ILE B 1 32 ? 12.201 -16.208 -3.741 1.00 32.40 32 ILE B C 1
ATOM 796 O O . ILE B 1 32 ? 11.885 -15.469 -4.662 1.00 33.29 32 ILE B O 1
ATOM 801 N N . ILE B 1 33 ? 11.661 -17.415 -3.564 1.00 32.22 33 ILE B N 1
ATOM 802 C CA . ILE B 1 33 ? 10.534 -17.864 -4.368 1.00 32.07 33 ILE B CA 1
ATOM 803 C C . ILE B 1 33 ? 9.231 -17.573 -3.624 1.00 31.73 33 ILE B C 1
ATOM 804 O O . ILE B 1 33 ? 9.009 -18.068 -2.519 1.00 32.78 33 ILE B O 1
ATOM 809 N N . VAL B 1 34 ? 8.383 -16.753 -4.237 1.00 31.71 34 VAL B N 1
ATOM 810 C CA . VAL B 1 34 ? 7.057 -16.464 -3.684 1.00 30.85 34 VAL B CA 1
ATOM 811 C C . VAL B 1 34 ? 6.130 -17.597 -4.097 1.00 30.76 34 VAL B C 1
ATOM 812 O O . VAL B 1 34 ? 5.910 -17.816 -5.288 1.00 30.77 34 VAL B O 1
ATOM 816 N N . THR B 1 35 ? 5.616 -18.337 -3.117 1.00 29.66 35 THR B N 1
ATOM 817 C CA . THR B 1 35 ? 4.763 -19.479 -3.398 1.00 30.56 35 THR B CA 1
ATOM 818 C C . THR B 1 35 ? 3.288 -19.136 -3.222 1.00 30.47 35 THR B C 1
ATOM 819 O O . THR B 1 35 ? 2.413 -19.800 -3.766 1.00 29.20 35 THR B O 1
ATOM 823 N N . SER B 1 36 ? 3.001 -18.099 -2.451 1.00 31.48 36 SER B N 1
ATOM 824 C CA . SER B 1 36 ? 1.638 -17.610 -2.379 1.00 32.51 36 SER B CA 1
ATOM 825 C C . SER B 1 36 ? 1.582 -16.142 -2.007 1.00 32.03 36 SER B C 1
ATOM 826 O O . SER B 1 36 ? 2.485 -15.615 -1.339 1.00 32.93 36 SER B O 1
ATOM 829 N N . VAL B 1 37 ? 0.531 -15.488 -2.486 1.00 31.50 37 VAL B N 1
ATOM 830 C CA . VAL B 1 37 ? 0.244 -14.109 -2.133 1.00 32.14 37 VAL B CA 1
ATOM 831 C C . VAL B 1 37 ? -0.723 -14.162 -0.957 1.00 32.42 37 VAL B C 1
ATOM 832 O O . VAL B 1 37 ? -1.845 -14.640 -1.090 1.00 31.79 37 VAL B O 1
ATOM 836 N N . GLU B 1 38 ? -0.291 -13.674 0.198 1.00 33.23 38 GLU B N 1
ATOM 837 C CA . GLU B 1 38 ? -1.085 -13.835 1.420 1.00 34.01 38 GLU B CA 1
ATOM 838 C C . GLU B 1 38 ? -2.200 -12.826 1.561 1.00 34.02 38 GLU B C 1
ATOM 839 O O . GLU B 1 38 ? -3.300 -13.155 2.034 1.00 34.88 38 GLU B O 1
ATOM 845 N N . ASP B 1 39 ? -1.923 -11.601 1.140 1.00 33.47 39 ASP B N 1
ATOM 846 C CA . ASP B 1 39 ? -2.913 -10.543 1.102 1.00 33.45 39 ASP B CA 1
ATOM 847 C C . ASP B 1 39 ? -2.327 -9.393 0.287 1.00 32.42 39 ASP B C 1
ATOM 848 O O . ASP B 1 39 ? -1.363 -9.606 -0.436 1.00 32.06 39 ASP B O 1
ATOM 853 N N . ALA B 1 40 ? -2.890 -8.193 0.389 1.00 32.36 40 ALA B N 1
ATOM 854 C CA . ALA B 1 40 ? -2.438 -7.067 -0.437 1.00 32.48 40 ALA B CA 1
ATOM 855 C C . ALA B 1 40 ? -0.990 -6.629 -0.141 1.00 33.03 40 ALA B C 1
ATOM 856 O O . ALA B 1 40 ? -0.355 -5.981 -0.977 1.00 33.40 40 ALA B O 1
ATOM 858 N N . GLU B 1 41 ? -0.483 -6.972 1.043 1.00 32.06 41 GLU B N 1
ATOM 859 C CA . GLU B 1 41 ? 0.797 -6.445 1.516 1.00 32.35 41 GLU B CA 1
ATOM 860 C C . GLU B 1 41 ? 1.870 -7.491 1.833 1.00 31.34 41 GLU B C 1
ATOM 861 O O . GLU B 1 41 ? 3.057 -7.142 1.957 1.00 31.74 41 GLU B O 1
ATOM 867 N N . TRP B 1 42 ? 1.473 -8.755 1.961 1.00 30.21 42 TRP B N 1
ATOM 868 C CA . TRP B 1 42 ? 2.408 -9.803 2.351 1.00 29.80 42 TRP B CA 1
ATOM 869 C C . TRP B 1 42 ? 2.481 -10.913 1.322 1.00 29.77 42 TRP B C 1
ATOM 870 O O . TRP B 1 42 ? 1.457 -11.354 0.797 1.00 27.94 42 TRP B O 1
ATOM 881 N N . TYR B 1 43 ? 3.713 -11.355 1.056 1.00 29.58 43 TYR B N 1
ATOM 882 C CA . TYR B 1 43 ? 3.968 -12.576 0.321 1.00 30.81 43 TYR B CA 1
ATOM 883 C C . TYR B 1 43 ? 4.319 -13.679 1.312 1.00 31.60 43 TYR B C 1
ATOM 884 O O . TYR B 1 43 ? 4.795 -13.407 2.418 1.00 32.33 43 TYR B O 1
ATOM 893 N N . PHE B 1 44 ? 4.100 -14.913 0.886 1.00 31.17 44 PHE B N 1
ATOM 894 C CA . PHE B 1 44 ? 4.633 -16.085 1.551 1.00 31.02 44 PHE B CA 1
ATOM 895 C C . PHE B 1 44 ? 5.596 -16.730 0.583 1.00 31.70 44 PHE B C 1
ATOM 896 O O . PHE B 1 44 ? 5.308 -16.880 -0.620 1.00 30.23 44 PHE B O 1
ATOM 904 N N . GLY B 1 45 ? 6.756 -17.111 1.094 1.00 31.01 45 GLY B N 1
ATOM 905 C CA . GLY B 1 45 ? 7.730 -17.737 0.229 1.00 31.67 45 GLY B CA 1
ATOM 906 C C . GLY B 1 45 ? 8.850 -18.366 0.995 1.00 30.83 45 GLY B C 1
ATOM 907 O O . GLY B 1 45 ? 8.799 -18.504 2.220 1.00 31.34 45 GLY B O 1
ATOM 908 N N . GLU B 1 46 ? 9.874 -18.757 0.267 1.00 31.92 46 GLU B N 1
ATOM 909 C CA . GLU B 1 46 ? 10.915 -19.577 0.851 1.00 32.00 46 GLU B CA 1
ATOM 910 C C . GLU B 1 46 ? 12.219 -19.449 0.105 1.00 34.76 46 GLU B C 1
ATOM 911 O O . GLU B 1 46 ? 12.265 -19.032 -1.087 1.00 31.67 46 GLU B O 1
ATOM 917 N N . TYR B 1 47 ? 13.272 -19.903 0.787 1.00 32.79 47 TYR B N 1
ATOM 918 C CA . TYR B 1 47 ? 14.554 -20.081 0.129 1.00 33.40 47 TYR B CA 1
ATOM 919 C C . TYR B 1 47 ? 15.400 -21.009 0.956 1.00 32.56 47 TYR B C 1
ATOM 920 O O . TYR B 1 47 ? 15.107 -21.255 2.135 1.00 32.19 47 TYR B O 1
ATOM 929 N N . GLN B 1 48 ? 16.453 -21.513 0.321 1.00 32.88 48 GLN B N 1
ATOM 930 C CA . GLN B 1 48 ? 17.408 -22.366 0.983 1.00 31.96 48 GLN B CA 1
ATOM 931 C C . GLN B 1 48 ? 18.506 -21.469 1.533 1.00 31.04 48 GLN B C 1
ATOM 932 O O . GLN B 1 48 ? 19.153 -20.739 0.784 1.00 30.29 48 GLN B O 1
ATOM 938 N N . ASP B 1 49 ? 18.686 -21.477 2.853 1.00 30.57 49 ASP B N 1
ATOM 939 C CA . ASP B 1 49 ? 19.607 -20.562 3.498 1.00 31.16 49 ASP B CA 1
ATOM 940 C C . ASP B 1 49 ? 21.057 -21.048 3.394 1.00 30.38 49 ASP B C 1
ATOM 941 O O . ASP B 1 49 ? 21.331 -22.113 2.820 1.00 29.12 49 ASP B O 1
ATOM 946 N N . SER B 1 50 ? 21.972 -20.275 3.972 1.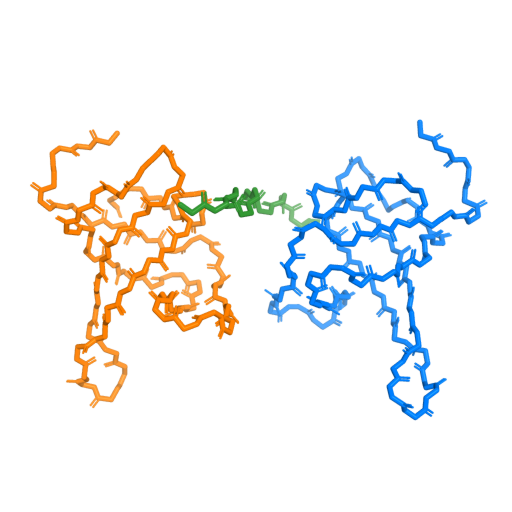00 30.17 50 SER B N 1
ATOM 947 C CA . SER B 1 50 ? 23.396 -20.521 3.821 1.00 29.75 50 SER B CA 1
ATOM 948 C C . SER B 1 50 ? 23.859 -21.794 4.548 1.00 29.30 50 SER B C 1
ATOM 949 O O . SER B 1 50 ? 24.980 -22.246 4.345 1.00 27.43 50 SER B O 1
ATOM 952 N N . ASN B 1 51 ? 22.983 -22.383 5.366 1.00 28.55 51 ASN B N 1
ATOM 953 C CA . ASN B 1 51 ? 23.263 -23.661 6.014 1.00 28.87 51 ASN B CA 1
ATOM 954 C C . ASN B 1 51 ? 22.627 -24.837 5.280 1.00 28.48 51 ASN B C 1
ATOM 955 O O . ASN B 1 51 ? 22.716 -25.977 5.724 1.00 27.65 51 ASN B O 1
ATOM 960 N N . GLY B 1 52 ? 22.009 -24.555 4.136 1.00 27.97 52 GLY B N 1
ATOM 961 C CA . GLY B 1 52 ? 21.442 -25.594 3.295 1.00 28.89 52 GLY B CA 1
ATOM 962 C C . GLY B 1 52 ? 20.027 -25.980 3.689 1.00 29.79 52 GLY B C 1
ATOM 963 O O . GLY B 1 52 ? 19.510 -26.987 3.223 1.00 30.28 52 GLY B O 1
ATOM 964 N N . ASP B 1 53 ? 19.398 -25.164 4.529 1.00 29.12 53 ASP B N 1
ATOM 965 C CA . ASP B 1 53 ? 18.070 -25.465 5.055 1.00 30.08 53 ASP B CA 1
ATOM 966 C C . ASP B 1 53 ? 17.030 -24.599 4.381 1.00 29.77 53 ASP B C 1
ATOM 967 O O . ASP B 1 53 ? 17.192 -23.379 4.291 1.00 30.05 53 ASP B O 1
ATOM 972 N N . VAL B 1 54 ? 15.956 -25.227 3.913 1.00 30.02 54 VAL B N 1
ATOM 973 C CA . VAL B 1 54 ? 14.821 -24.480 3.376 1.00 30.61 54 VAL B CA 1
ATOM 974 C C . VAL B 1 54 ? 14.048 -23.816 4.531 1.00 30.81 54 VAL B C 1
ATOM 975 O O . VAL B 1 54 ? 13.583 -24.488 5.445 1.00 30.73 54 VAL B O 1
ATOM 979 N N . ILE B 1 55 ? 13.934 -22.495 4.461 1.00 30.65 55 ILE B N 1
ATOM 980 C CA . ILE B 1 55 ? 13.154 -21.717 5.403 1.00 31.10 55 ILE B CA 1
ATOM 981 C C . ILE B 1 55 ? 12.065 -20.963 4.675 1.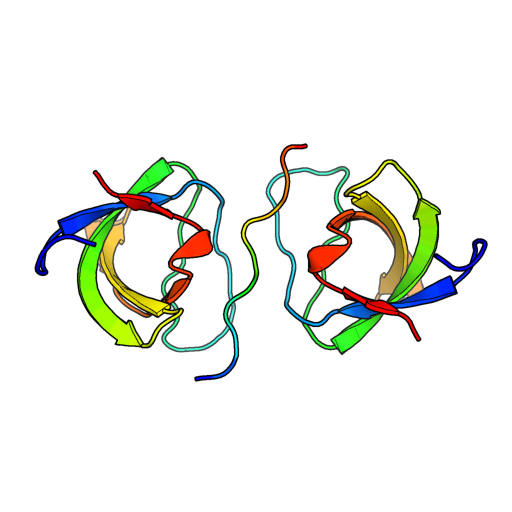00 30.72 55 ILE B C 1
ATOM 982 O O . ILE B 1 55 ? 12.225 -20.564 3.505 1.00 30.60 55 ILE B O 1
ATOM 987 N N A GLU B 1 56 ? 10.956 -20.737 5.360 0.50 30.62 56 GLU B N 1
ATOM 988 N N B GLU B 1 56 ? 10.942 -20.783 5.363 0.50 30.78 56 GLU B N 1
ATOM 989 C CA A GLU B 1 56 ? 9.812 -20.109 4.721 0.50 30.48 56 GLU B CA 1
ATOM 990 C CA B GLU B 1 56 ? 9.739 -20.216 4.759 0.50 30.82 56 GLU B CA 1
ATOM 991 C C A GLU B 1 56 ? 9.040 -19.258 5.699 0.50 30.29 56 GLU B C 1
ATOM 992 C C B GLU B 1 56 ? 9.079 -19.226 5.704 0.50 30.43 56 GLU B C 1
ATOM 993 O O A GLU B 1 56 ? 9.170 -19.419 6.910 0.50 29.76 56 GLU B O 1
ATOM 994 O O B GLU B 1 56 ? 9.351 -19.238 6.905 0.50 29.89 56 GLU B O 1
ATOM 1005 N N . GLY B 1 57 ? 8.217 -18.370 5.158 1.00 30.11 57 GLY B N 1
ATOM 1006 C CA . GLY B 1 57 ? 7.366 -17.515 5.983 1.00 30.54 57 GLY B CA 1
ATOM 1007 C C . GLY B 1 57 ? 6.899 -16.311 5.202 1.00 30.74 57 GLY B C 1
ATOM 1008 O O . GLY B 1 57 ? 7.089 -16.241 3.978 1.00 29.21 57 GLY B O 1
ATOM 1009 N N . ILE B 1 58 ? 6.295 -15.365 5.908 1.00 31.13 58 ILE B N 1
ATOM 1010 C CA . ILE B 1 58 ? 5.741 -14.187 5.260 1.00 31.27 58 ILE B CA 1
ATOM 1011 C C . ILE B 1 58 ? 6.691 -13.002 5.360 1.00 31.17 58 ILE B C 1
ATOM 1012 O O . ILE B 1 58 ? 7.480 -12.902 6.296 1.00 31.42 58 ILE B O 1
ATOM 1017 N N . PHE B 1 59 ? 6.586 -12.105 4.390 1.00 29.83 59 PHE B N 1
ATOM 1018 C CA . PHE B 1 59 ? 7.430 -10.923 4.330 1.00 29.93 59 PHE B CA 1
ATOM 1019 C C . PHE B 1 59 ? 6.762 -9.845 3.489 1.00 29.44 59 PHE B C 1
ATOM 1020 O O . PHE B 1 59 ? 5.831 -10.142 2.738 1.00 28.08 59 PHE B O 1
ATOM 1028 N N . PRO B 1 60 ? 7.195 -8.579 3.655 1.00 29.24 60 PRO B N 1
ATOM 1029 C CA . PRO B 1 60 ? 6.555 -7.493 2.910 1.00 30.04 60 PRO B CA 1
ATOM 1030 C C . PRO B 1 60 ? 6.830 -7.523 1.395 1.00 29.97 60 PRO B C 1
ATOM 1031 O O . PRO B 1 60 ? 7.982 -7.624 0.978 1.00 30.75 60 PRO B O 1
ATOM 1035 N N . LYS B 1 61 ? 5.777 -7.372 0.599 1.00 30.14 61 LYS B N 1
ATOM 1036 C CA . LYS B 1 61 ? 5.917 -7.174 -0.850 1.00 30.45 61 LYS B CA 1
ATOM 1037 C C . LYS B 1 61 ? 6.811 -5.957 -1.104 1.00 30.24 61 LYS B C 1
ATOM 1038 O O . LYS B 1 61 ? 7.615 -5.963 -2.023 1.00 31.54 61 LYS B O 1
ATOM 1044 N N . SER B 1 62 ? 6.681 -4.931 -0.263 1.00 29.94 62 SER B N 1
ATOM 1045 C CA . SER B 1 62 ? 7.451 -3.683 -0.399 1.00 29.92 62 SER B CA 1
ATOM 1046 C C . SER B 1 62 ? 8.963 -3.813 -0.244 1.00 29.93 62 SER B C 1
ATOM 1047 O O . SER B 1 62 ? 9.704 -2.944 -0.686 1.00 30.19 62 SER B O 1
ATOM 1050 N N . PHE B 1 63 ? 9.420 -4.865 0.416 1.00 30.77 63 PHE B N 1
ATOM 1051 C CA . PHE B 1 63 ? 10.850 -5.076 0.626 1.00 30.72 63 PHE B CA 1
ATOM 1052 C C . PHE B 1 63 ? 11.535 -5.826 -0.509 1.00 31.12 63 PHE B C 1
ATOM 1053 O O . PHE B 1 63 ? 12.752 -6.019 -0.474 1.00 31.78 63 PHE B O 1
ATOM 1061 N N . VAL B 1 64 ? 10.775 -6.255 -1.512 1.00 31.35 64 VAL B N 1
ATOM 1062 C CA . VAL B 1 64 ? 11.347 -7.071 -2.592 1.00 32.13 64 VAL B CA 1
ATOM 1063 C C . VAL B 1 64 ? 10.953 -6.538 -3.957 1.00 32.60 64 VAL B C 1
ATOM 1064 O O . VAL B 1 64 ? 10.048 -5.704 -4.071 1.00 31.64 64 VAL B O 1
ATOM 1068 N N . ALA B 1 65 ? 11.662 -7.007 -4.980 1.00 34.12 65 ALA B N 1
ATOM 1069 C CA . ALA B 1 65 ? 11.351 -6.668 -6.373 1.00 35.81 65 ALA B CA 1
ATOM 1070 C C . ALA B 1 65 ? 11.263 -7.944 -7.187 1.00 36.91 65 ALA B C 1
ATOM 1071 O O . ALA B 1 65 ? 12.115 -8.827 -7.062 1.00 36.77 65 ALA B O 1
ATOM 1073 N N . VAL B 1 66 ? 10.229 -8.026 -8.018 1.00 38.85 66 VAL B N 1
ATOM 1074 C CA . VAL B 1 66 ? 9.960 -9.209 -8.834 1.00 40.97 66 VAL B CA 1
ATOM 1075 C C . VAL B 1 66 ? 11.083 -9.458 -9.838 1.00 42.92 66 VAL B C 1
ATOM 1076 O O . VAL B 1 66 ? 11.605 -8.518 -10.440 1.00 43.07 66 VAL B O 1
ATOM 1080 N N . GLN B 1 67 ? 11.420 -10.738 -10.011 1.00 45.15 67 GLN B N 1
ATOM 1081 C CA . GLN B 1 67 ? 12.436 -11.219 -10.955 1.00 46.36 67 GLN B CA 1
ATOM 1082 C C . GLN B 1 67 ? 13.810 -10.705 -10.576 1.00 47.77 67 GLN B C 1
ATOM 1083 O O . GLN B 1 67 ? 14.291 -11.000 -9.483 1.00 48.90 67 GLN B O 1
ATOM 1089 N N . ARG C 2 1 ? -3.221 -10.287 8.345 1.00 37.48 1 ARG C N 1
ATOM 1090 C CA . ARG C 2 1 ? -2.249 -9.644 9.280 1.00 37.19 1 ARG C CA 1
ATOM 1091 C C . ARG C 2 1 ? -2.497 -8.126 9.333 1.00 36.69 1 ARG C C 1
ATOM 1092 O O . ARG C 2 1 ? -3.459 -7.611 8.732 1.00 36.50 1 ARG C O 1
ATOM 1100 N N . GLY C 2 2 ? -1.655 -7.431 10.094 1.00 35.27 2 GLY C N 1
ATOM 1101 C CA . GLY C 2 2 ? -1.640 -5.980 10.114 1.00 34.35 2 GLY C CA 1
ATOM 1102 C C . GLY C 2 2 ? -0.931 -5.440 8.885 1.00 33.26 2 GLY C C 1
ATOM 1103 O O . GLY C 2 2 ? -0.644 -6.189 7.950 1.00 32.97 2 GLY C O 1
ATOM 1104 N N . PRO C 2 3 ? -0.632 -4.135 8.882 1.00 31.90 3 PRO C N 1
ATOM 1105 C CA . PRO C 2 3 ? 0.027 -3.521 7.731 1.00 31.31 3 PRO C CA 1
ATOM 1106 C C . PRO C 2 3 ? 1.499 -3.938 7.632 1.00 29.85 3 PRO C C 1
ATOM 1107 O O . PRO C 2 3 ? 2.155 -4.124 8.655 1.00 29.12 3 PRO C O 1
ATOM 1111 N N . ALA C 2 4 ? 2.006 -4.103 6.415 1.00 29.29 4 ALA C N 1
ATOM 1112 C CA . ALA C 2 4 ? 3.445 -4.324 6.226 1.00 29.86 4 ALA C CA 1
ATOM 1113 C C . ALA C 2 4 ? 4.166 -2.986 6.337 1.00 29.49 4 ALA C C 1
ATOM 1114 O O . ALA C 2 4 ? 3.561 -1.946 6.119 1.00 30.57 4 ALA C O 1
ATOM 1116 N N . PRO C 2 5 ? 5.452 -2.993 6.716 1.00 30.46 5 PRO C N 1
ATOM 1117 C CA . PRO C 2 5 ? 6.178 -1.725 6.662 1.00 31.34 5 PRO C CA 1
ATOM 1118 C C . PRO C 2 5 ? 6.280 -1.200 5.246 1.00 31.89 5 PRO C C 1
ATOM 1119 O O . PRO C 2 5 ? 6.252 -1.989 4.302 1.00 32.13 5 PRO C O 1
ATOM 1123 N N . PRO C 2 6 ? 6.432 0.130 5.089 1.00 33.69 6 PRO C N 1
ATOM 1124 C CA . PRO C 2 6 ? 6.620 0.674 3.747 1.00 33.42 6 PRO C CA 1
ATOM 1125 C C . PRO C 2 6 ? 8.044 0.402 3.272 1.00 33.26 6 PRO C C 1
ATOM 1126 O O . PRO C 2 6 ? 8.901 0.053 4.086 1.00 32.95 6 PRO C O 1
ATOM 1130 N N . PRO C 2 7 ? 8.303 0.553 1.968 1.00 34.16 7 PRO C N 1
ATOM 1131 C CA . PRO C 2 7 ? 9.686 0.363 1.502 1.00 33.74 7 PRO C CA 1
ATOM 1132 C C . PRO C 2 7 ? 10.523 1.529 2.028 1.00 33.64 7 PRO C C 1
ATOM 1133 O O . PRO C 2 7 ? 10.143 2.680 1.811 1.00 33.75 7 PRO C O 1
ATOM 1137 N N . PRO C 2 8 ? 11.631 1.256 2.742 1.00 34.13 8 PRO C N 1
ATOM 1138 C CA . PRO C 2 8 ? 12.406 2.411 3.197 1.00 33.91 8 PRO C CA 1
ATOM 1139 C C . PRO C 2 8 ? 12.826 3.318 2.039 1.00 33.63 8 PRO C C 1
ATOM 1140 O O . PRO C 2 8 ? 13.045 2.837 0.904 1.00 31.56 8 PRO C O 1
ATOM 1144 N N . PRO C 2 9 ? 12.954 4.618 2.316 1.00 34.16 9 PRO C N 1
ATOM 1145 C CA . PRO C 2 9 ? 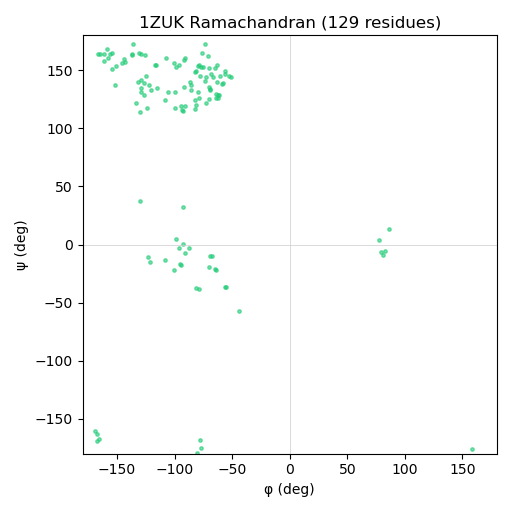13.385 5.559 1.290 1.00 33.70 9 PRO C CA 1
ATOM 1146 C C . PRO C 2 9 ? 14.866 5.366 0.963 1.00 33.68 9 PRO C C 1
ATOM 1147 O O . PRO C 2 9 ? 15.596 4.766 1.751 1.00 32.29 9 PRO C O 1
ATOM 1151 N N . HIS C 2 10 ? 15.304 5.882 -0.183 1.00 32.82 10 HIS C N 1
ATOM 1152 C CA . HIS C 2 10 ? 16.725 5.860 -0.518 1.00 33.47 10 HIS C CA 1
ATOM 1153 C C . HIS C 2 10 ? 17.502 6.639 0.521 1.00 33.35 10 HIS C C 1
ATOM 1154 O O . HIS C 2 10 ? 17.030 7.669 1.021 1.00 33.88 10 HIS C O 1
ATOM 1161 N N . ARG C 2 11 ? 18.708 6.178 0.823 1.00 33.25 11 ARG C N 1
ATOM 1162 C CA . ARG C 2 11 ? 19.509 6.808 1.874 1.00 33.02 11 ARG C CA 1
ATOM 1163 C C . ARG C 2 11 ? 19.901 8.225 1.494 1.00 33.21 11 ARG C C 1
ATOM 1164 O O . ARG C 2 11 ? 19.933 9.117 2.360 1.00 32.06 11 ARG C O 1
#

Solvent-accessible surface area: 8341 Å² total; per-residue (Å²): 140,58,162,66,101,21,101,0,41,1,72,29,34,10,62,30,87,123,162,98,12,0,43,5,90,98,103,52,94,0,61,0,50,38,58,83,70,90,91,4,9,55,0,47,39,127,52,128,138,40,83,87,60,97,4,33,0,0,38,59,2,17,46,68,169,123,63,164,60,98,16,102,0,36,1,66,48,15,15,72,12,118,116,159,112,19,3,48,4,95,106,96,52,96,0,63,0,52,38,61,93,56,8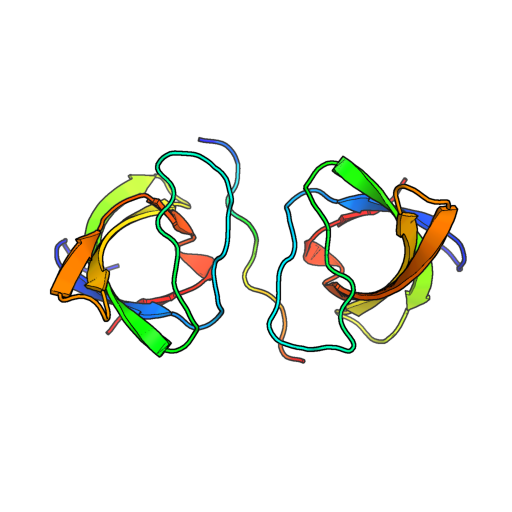9,76,1,8,60,0,61,28,121,38,123,126,46,80,82,59,91,2,29,0,0,39,35,12,16,44,64,160,136,40,83,11,10,36,75,17,24,166,135

InterPro domains:
  IPR001452 SH3 domain [PF00018] (11-60)
  IPR001452 SH3 domain [PS50002] (5-69)
  IPR001452 SH3 domain [SM00326] (8-68)
  IPR035552 Mti1, SH3 domain [cd11887] (7-66)
  IPR036028 SH3-like domain superfamily [SSF50044] (3-68)
  IPR057402 BBC1/AIM3, cysteine proteinase-fold domain [PF25459] (988-1157)

GO terms:
  GO:0034316 negative regulation of Arp2/3 complex-mediated actin nucleation (P, IDA)
  GO:0030479 actin cortical patch (C, IDA)
  GO:0032032 myosin I tail binding (F, IDA)
  GO:0030036 actin cytoskeleton organization (P, IGI)
  GO:0032032 myosin I tail binding (F, IPI)
  GO:0005515 protein binding (F, IPI)
  GO:0007010 cytoskeleton organization (P, IGI)
  GO:0017024 myosin I binding (F, IPI)

Secondary structure (DSSP, 8-state):
-PPSSEEEEESS-B--S-TTB--B-TT-EEEEEEE-SSSEEEEEEE-TTS-EEEEEEEGGGEEE-/-PSSSEEEEESS-B---STTB--B-TT-EEEEEEE-SSSEEEEEEE-TTS-EEEEEEEGGGEEE-/--PPPPPPPP-

Foldseek 3Di:
DDDPFFKKFFQAFDDDDDPQAQTDGGRDIWTFGADPDPFKTWTWDADDVRDITIHMDTPVRIGTD/DDPPFFKKFFQAFDDDPDPQADTDHGGDIWTFHADPDPFKTWTWDQDPVRRIDIGIDGPVRIGTD/DDDDDDDDDDD

Radius of gyration: 16.44 Å; Cα contacts (8 Å, |Δi|>4): 323; chains: 3; bounding box: 28×48×43 Å

B-factor: mean 34.18, std 5.25, range [19.27, 59.08]

Sequence (141 aa):
EPEVPFKVVAQFPYKSDYEEDDLNFEKDQEIIVTSVEDAEWYFGEYQDSNGDVIEGIFPKSFVAVQEPEVPFKVVAQFPYKSDYEDDLNFEKDQEIIVTSVEDAEWYFGEYQDSNGDVIEEGIFPKSFVAVQRGPAPPPPPHR

Nearest PDB structures (foldseek):
  1zuk-assembly1_A  TM=9.874E-01  e=9.593E-11  Saccharomyces cerevisiae
  2d8j-assembly1_A  TM=8.591E-01  e=2.023E-04  Mus musculus
  2ak5-assembly1_B-2  TM=8.304E-01  e=1.806E-04  Rattus norvegicus
  6gbu-assembly1_B  TM=9.009E-01  e=1.312E-03  Homo sapiens
  1ue9-assembly1_A  TM=8.218E-01  e=3.639E-03  Homo sapiens